Protein AF-A0A925UJV8-F1 (afdb_monomer)

Radius of gyration: 22.39 Å; Cα contacts (8 Å, |Δi|>4): 137; chains: 1; bounding box: 49×61×51 Å

Sequence (170 aa):
MNKKQAVIIMTLLVLIICAGVIATKMNDNLYVNVDDQVRPETTISSNLNKTSDYFAESKLLKTTNRNSAITTCKSLAEDKNISQENRNTASAKAMKYAENALAESKIEADLKGKGYGDVICWIEDDPLQVRIAIKAKDTKDKLTDQQSRSIYDIATSLSHIKTIKIELKQ

Foldseek 3Di:
DDPVVVVVVVVVVVVVVVVVVVVVVVPPPPDDDDDDDDDDDPPPPPPVPPDPPPLVVVVVVVVVVLVVLLVVLVCQLPDPPDDPVSNVVSVVVNVVSVLQVVLQVQLQVVCVVVVFDHKGWHQDVVVGEIEIETEDPDPPDDDDPVRVVVSQVSSCVSNVTNHYHYHYDD

Secondary structure (DSSP, 8-state):
--HHHHHHHHHHHHHHHHHHHHHHHTTS---------------------S---HHHHHHHHHHHHHHHHHHHHHHHHH-TTS-HHHHHHHHHHHHHHHHHHHHHHHHHHHHHHTT-SSEEEEEEETTEEEEEEEE-SSTT----HHHHHHHHHHHHHHH----EEEEEE-

Mean predicted aligned error: 14.57 Å

pLDDT: mean 80.81, std 18.9, range [33.53, 98.0]

Nearest PDB structures (foldseek):
  3tuf-assembly1_A  TM=9.045E-01  e=6.436E-07  Bacillus subtilis
  5iqr-assembly1_h  TM=7.445E-01  e=9.296E-02  Escherichia coli K-12
  6tmf-assembly1_C  TM=5.396E-01  e=5.562E-02  Thermococcus celer Vu 13 = JCM 8558
  9guw-assembly1_D  TM=5.639E-01  e=6.743E-02  Escherichia coli K-12
  5ird-assembly1_A  TM=5.015E-01  e=1.657E-01  Mycobacterium tuberculosis H37Ra

Solvent-accessible surface area (backbone atoms only — not comparable to full-atom values): 10061 Å² total; per-residue (Å²): 133,57,74,70,57,54,54,54,53,53,54,53,54,53,54,54,51,53,53,51,55,53,55,53,71,73,64,76,84,82,79,85,81,88,79,88,89,86,84,85,75,88,73,76,77,77,78,70,65,95,65,86,50,50,64,62,53,51,50,49,51,52,51,51,53,49,52,52,51,49,51,52,24,49,54,46,45,68,40,80,88,54,55,70,67,56,21,51,51,28,46,51,50,42,52,51,52,52,53,46,54,51,30,30,52,50,44,31,48,54,43,38,75,73,68,49,56,61,55,49,51,44,77,42,80,84,70,68,30,37,40,37,41,36,44,39,94,47,96,80,64,73,78,49,73,69,56,47,50,56,50,49,53,50,45,28,72,58,63,75,45,87,47,70,46,82,43,79,43,102

Structure (mmCIF, N/CA/C/O backbone):
data_AF-A0A925UJV8-F1
#
_entry.id   AF-A0A925UJV8-F1
#
loop_
_atom_site.group_PDB
_atom_site.id
_atom_site.type_symbol
_atom_site.label_atom_id
_atom_site.label_alt_id
_atom_site.label_comp_id
_atom_site.label_asym_id
_atom_site.label_entity_id
_atom_site.label_seq_id
_atom_site.pdbx_PDB_ins_code
_atom_site.Cartn_x
_atom_site.Cartn_y
_atom_site.Cartn_z
_atom_site.occupancy
_atom_site.B_iso_or_equiv
_atom_site.auth_seq_id
_atom_site.auth_comp_id
_atom_site.auth_asym_id
_atom_site.auth_atom_id
_atom_site.pdbx_PDB_model_num
ATOM 1 N N . MET A 1 1 ? 8.462 43.670 29.915 1.00 59.41 1 MET A N 1
ATOM 2 C CA . MET A 1 1 ? 8.070 42.439 29.193 1.00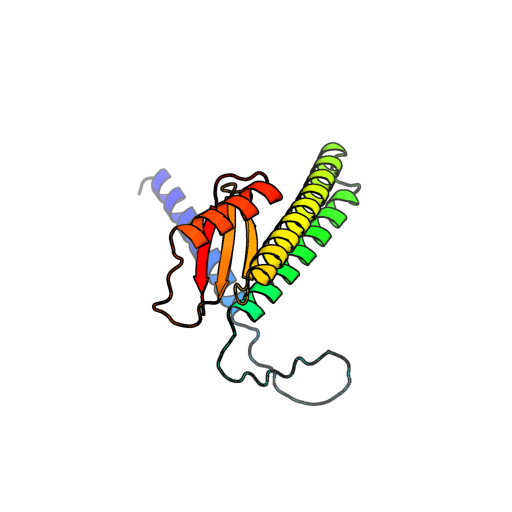 59.41 1 MET A CA 1
ATOM 3 C C . MET A 1 1 ? 6.586 42.199 29.425 1.00 59.41 1 MET A C 1
ATOM 5 O O . MET A 1 1 ? 6.162 42.162 30.574 1.00 59.41 1 MET A O 1
ATOM 9 N N . ASN A 1 2 ? 5.778 42.147 28.365 1.00 72.69 2 ASN A N 1
ATOM 10 C CA . ASN A 1 2 ? 4.324 42.044 28.509 1.00 72.69 2 ASN A CA 1
ATOM 11 C C . ASN A 1 2 ? 3.941 40.636 28.977 1.00 72.69 2 ASN A C 1
ATOM 13 O O . ASN A 1 2 ? 4.481 39.660 28.463 1.00 72.69 2 ASN A O 1
ATOM 17 N N . LYS A 1 3 ? 2.983 40.519 29.907 1.00 67.44 3 LYS A N 1
ATOM 18 C CA . LYS A 1 3 ? 2.533 39.227 30.471 1.00 67.44 3 LYS A CA 1
ATOM 19 C C . LYS A 1 3 ? 2.207 38.188 29.384 1.00 67.44 3 LYS A C 1
ATOM 21 O O . LYS A 1 3 ? 2.481 37.010 29.557 1.00 67.44 3 LYS A O 1
ATOM 26 N N . LYS A 1 4 ? 1.717 38.640 28.223 1.00 69.25 4 LYS A N 1
ATOM 27 C CA . LYS A 1 4 ? 1.432 37.799 27.048 1.00 69.25 4 LYS A CA 1
ATOM 28 C C . LYS A 1 4 ? 2.691 37.251 26.357 1.00 69.25 4 LYS A C 1
ATOM 30 O O . LYS A 1 4 ? 2.689 36.110 25.920 1.00 69.25 4 LYS A O 1
ATOM 35 N N . GLN A 1 5 ? 3.774 38.027 26.301 1.00 66.62 5 GLN A N 1
ATOM 36 C CA . GLN A 1 5 ? 5.052 37.573 25.738 1.00 66.62 5 GLN A CA 1
ATOM 37 C C . GLN A 1 5 ? 5.765 36.585 26.674 1.00 66.62 5 GLN A C 1
ATOM 39 O O . GLN A 1 5 ? 6.386 35.643 26.197 1.00 66.62 5 GLN A O 1
ATOM 44 N N . ALA A 1 6 ? 5.605 36.729 27.995 1.00 71.25 6 ALA A N 1
ATOM 45 C CA . ALA A 1 6 ? 6.160 35.781 28.966 1.00 7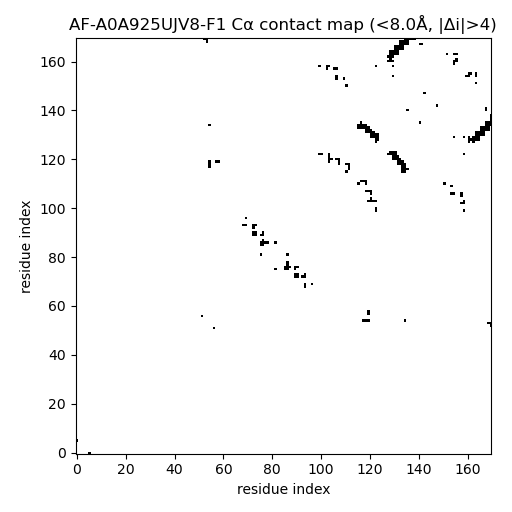1.25 6 ALA A CA 1
ATOM 46 C C . ALA A 1 6 ? 5.529 34.374 28.864 1.00 71.25 6 ALA A C 1
ATOM 48 O O . ALA A 1 6 ? 6.237 33.381 29.002 1.00 71.25 6 ALA A O 1
ATOM 49 N N . VAL A 1 7 ? 4.226 34.278 28.562 1.00 74.94 7 VAL A N 1
ATOM 50 C CA . VAL A 1 7 ? 3.530 32.989 28.356 1.00 74.94 7 VAL A CA 1
ATOM 51 C C . VAL A 1 7 ? 4.018 32.282 27.088 1.00 74.94 7 VAL A C 1
ATOM 53 O O . VAL A 1 7 ? 4.250 31.074 27.094 1.00 74.94 7 VAL A O 1
ATOM 56 N N . ILE A 1 8 ? 4.230 33.037 26.008 1.00 79.06 8 ILE A N 1
ATOM 57 C CA . ILE A 1 8 ? 4.733 32.488 24.740 1.00 79.06 8 ILE A CA 1
ATOM 58 C C . ILE A 1 8 ? 6.169 31.974 24.912 1.00 79.06 8 ILE A C 1
ATOM 60 O O . ILE A 1 8 ? 6.490 30.882 24.461 1.00 79.06 8 ILE A O 1
ATOM 64 N N . ILE A 1 9 ? 7.022 32.711 25.626 1.00 78.25 9 ILE A N 1
ATOM 65 C CA . ILE A 1 9 ? 8.410 32.295 25.874 1.00 78.25 9 ILE A CA 1
ATOM 66 C C . ILE A 1 9 ? 8.467 31.052 26.778 1.00 78.25 9 ILE A C 1
ATOM 68 O O . ILE A 1 9 ? 9.231 30.132 26.497 1.00 78.25 9 ILE A O 1
ATOM 72 N N . MET A 1 10 ? 7.629 30.973 27.819 1.00 75.88 10 MET A N 1
ATOM 73 C CA . MET A 1 10 ? 7.579 29.795 28.698 1.00 75.88 10 MET A CA 1
ATOM 74 C C . MET A 1 10 ? 7.118 28.528 27.973 1.00 75.88 10 MET A C 1
ATOM 76 O O . MET A 1 10 ? 7.694 27.462 28.170 1.00 75.88 10 MET A O 1
ATOM 80 N N . THR A 1 11 ? 6.110 28.632 27.107 1.00 75.31 11 THR A N 1
ATOM 81 C CA . THR A 1 11 ? 5.626 27.475 26.332 1.00 75.31 11 THR A CA 1
ATOM 82 C C . THR A 1 11 ? 6.667 26.980 25.324 1.00 75.31 11 THR A C 1
ATOM 84 O O . THR A 1 11 ? 6.865 25.772 25.194 1.00 75.31 11 THR A O 1
ATOM 87 N N . LEU A 1 12 ? 7.398 27.895 24.679 1.00 79.19 12 LEU A N 1
ATOM 88 C CA . LEU A 1 12 ? 8.501 27.561 23.772 1.00 79.19 12 LEU A CA 1
ATOM 89 C C . LEU A 1 12 ? 9.652 26.835 24.484 1.00 79.19 12 LEU A C 1
ATOM 91 O O . LEU A 1 12 ? 10.166 25.850 23.959 1.00 79.19 12 LEU A O 1
ATOM 95 N N . LEU A 1 13 ? 10.024 27.266 25.693 1.00 76.94 13 LEU A N 1
ATOM 96 C CA . LEU A 1 13 ? 11.092 26.622 26.467 1.00 76.94 13 LEU A CA 1
ATOM 97 C C . LEU A 1 13 ? 10.725 25.195 26.900 1.00 76.94 13 LEU A C 1
ATOM 99 O O . LEU A 1 13 ? 11.566 24.302 26.826 1.00 76.94 13 LEU A O 1
ATOM 103 N N . VAL A 1 14 ? 9.468 24.950 27.283 1.00 77.25 14 VAL A N 1
ATOM 104 C CA . VAL A 1 14 ? 8.995 23.604 27.652 1.00 77.25 14 VAL A CA 1
ATOM 105 C C . VAL A 1 14 ? 9.029 22.649 26.453 1.00 77.25 14 VAL A C 1
ATOM 107 O O . VAL A 1 14 ? 9.497 21.519 26.588 1.00 77.25 14 VAL A O 1
ATOM 110 N N . LEU A 1 15 ? 8.616 23.106 25.265 1.00 75.88 15 LEU A N 1
ATOM 111 C CA . LEU A 1 15 ? 8.662 22.294 24.041 1.00 75.88 15 LEU A CA 1
ATOM 112 C C . LEU A 1 15 ? 10.092 21.905 23.638 1.00 75.88 15 LEU A C 1
ATOM 114 O O . LEU A 1 15 ? 10.326 20.765 23.237 1.00 75.88 15 LEU A O 1
ATOM 118 N N . ILE A 1 16 ? 11.053 22.820 23.790 1.00 79.25 16 ILE A N 1
ATOM 119 C CA . ILE A 1 16 ? 12.467 22.563 23.473 1.00 79.25 16 ILE A CA 1
ATOM 120 C C . ILE A 1 16 ? 13.069 21.528 24.437 1.00 79.25 16 ILE A C 1
ATOM 122 O O . ILE A 1 16 ? 13.800 20.637 24.005 1.00 79.25 16 ILE A O 1
ATOM 126 N N . ILE A 1 17 ? 12.720 21.583 25.727 1.00 69.00 17 ILE A N 1
ATOM 127 C CA . ILE A 1 17 ? 13.173 20.598 26.722 1.00 69.00 17 ILE A CA 1
ATOM 128 C C . ILE A 1 17 ? 12.565 19.216 26.436 1.00 69.00 17 ILE A C 1
ATOM 130 O O . ILE A 1 17 ? 13.285 18.219 26.462 1.00 69.00 17 ILE A O 1
ATOM 134 N N . CYS A 1 18 ? 11.272 19.138 26.104 1.00 67.00 18 CYS A N 1
ATOM 135 C CA . CYS A 1 18 ? 10.628 17.872 25.740 1.00 67.00 18 CYS A CA 1
ATOM 136 C C . CYS A 1 18 ? 11.272 17.229 24.502 1.00 67.00 18 CYS A C 1
ATOM 138 O O . CYS A 1 18 ? 11.524 16.026 24.509 1.00 67.00 18 CYS A O 1
ATOM 140 N N . ALA A 1 19 ? 11.602 18.018 23.475 1.00 64.94 19 ALA A N 1
ATOM 141 C CA . ALA A 1 19 ? 12.308 17.515 22.297 1.00 64.94 19 ALA A CA 1
ATOM 142 C C . ALA A 1 19 ? 13.727 17.012 22.636 1.00 64.94 19 ALA A C 1
ATOM 144 O O . ALA A 1 19 ? 14.138 15.960 22.147 1.00 64.94 19 ALA A O 1
ATOM 145 N N . GLY A 1 20 ? 14.448 17.709 23.522 1.00 64.88 20 GLY A N 1
ATOM 146 C CA . GLY A 1 20 ? 15.776 17.296 23.990 1.00 64.88 20 GLY A CA 1
ATOM 147 C C . GLY A 1 20 ? 15.771 15.984 24.785 1.00 64.88 20 GLY A C 1
ATOM 148 O O . GLY A 1 20 ? 16.623 15.130 24.556 1.00 64.88 20 GLY A O 1
ATOM 149 N N . VAL A 1 21 ? 14.787 15.782 25.670 1.00 65.25 21 VAL A N 1
ATOM 150 C CA . VAL A 1 21 ? 14.645 14.539 26.460 1.00 65.25 21 VAL A CA 1
ATOM 151 C C . VAL A 1 21 ? 14.278 13.341 25.579 1.00 65.25 21 VAL A C 1
ATOM 153 O O . VAL A 1 21 ? 14.736 12.227 25.829 1.00 65.25 21 VAL A O 1
ATOM 156 N N . ILE A 1 22 ? 13.475 13.544 24.531 1.00 59.69 22 ILE A N 1
ATOM 157 C CA . ILE A 1 22 ? 13.150 12.471 23.579 1.00 59.69 22 ILE A CA 1
ATOM 158 C C . ILE A 1 22 ? 14.391 12.104 22.750 1.00 59.69 22 ILE A C 1
ATOM 160 O O . ILE A 1 22 ? 14.659 10.921 22.555 1.00 59.69 22 ILE A O 1
ATOM 164 N N . ALA A 1 23 ? 15.194 13.086 22.326 1.00 56.19 23 ALA A N 1
ATOM 165 C CA . ALA A 1 23 ? 16.421 12.836 21.570 1.00 56.19 23 ALA A CA 1
ATOM 166 C C . ALA A 1 23 ? 17.481 12.063 22.379 1.00 56.19 23 ALA A C 1
ATOM 168 O O . ALA A 1 23 ? 18.127 11.169 21.834 1.00 56.19 23 ALA A O 1
ATOM 169 N N . THR A 1 24 ? 17.631 12.335 23.682 1.00 60.00 24 THR A N 1
ATOM 170 C CA . THR A 1 24 ? 18.553 11.563 24.537 1.00 60.00 24 THR A CA 1
ATOM 171 C C . THR A 1 24 ? 18.041 10.150 24.811 1.00 60.00 24 THR A C 1
ATOM 173 O O . THR A 1 24 ? 18.818 9.201 24.765 1.00 60.00 24 THR A O 1
ATOM 176 N N . LYS A 1 25 ? 16.725 9.967 24.991 1.00 52.56 25 LYS A N 1
ATOM 177 C CA . LYS A 1 25 ? 16.113 8.642 25.200 1.00 52.56 25 LYS A CA 1
ATOM 178 C C . LYS A 1 25 ? 16.123 7.730 23.966 1.00 52.56 25 LYS A C 1
ATOM 180 O O . LYS A 1 25 ? 15.899 6.534 24.123 1.00 52.56 25 LYS A O 1
ATOM 185 N N . MET A 1 26 ? 16.397 8.249 22.767 1.00 54.03 26 MET A N 1
ATOM 186 C CA . MET A 1 26 ? 16.526 7.446 21.538 1.00 54.03 26 MET A CA 1
ATOM 187 C C . MET A 1 26 ? 17.982 7.164 21.126 1.00 54.03 26 MET A C 1
ATOM 189 O O . MET A 1 26 ? 18.198 6.442 20.158 1.00 54.03 26 MET A O 1
ATOM 193 N N . ASN A 1 27 ? 18.973 7.680 21.865 1.00 53.34 27 ASN A N 1
ATOM 194 C CA . ASN A 1 27 ? 20.400 7.451 21.600 1.00 53.34 27 ASN A CA 1
ATOM 195 C C . ASN A 1 27 ? 21.081 6.509 22.617 1.00 53.34 27 ASN A C 1
ATOM 197 O O . ASN A 1 27 ? 22.246 6.167 22.449 1.00 53.34 27 ASN A O 1
ATOM 201 N N . ASP A 1 28 ? 20.374 6.063 23.656 1.00 50.38 28 ASP A N 1
ATOM 202 C CA . ASP A 1 28 ? 20.980 5.379 24.811 1.00 50.38 28 ASP A CA 1
ATOM 203 C C . ASP A 1 28 ? 20.872 3.842 24.781 1.00 50.38 28 ASP A C 1
ATOM 205 O O . ASP A 1 28 ? 20.831 3.195 25.823 1.00 50.38 28 ASP A O 1
ATOM 209 N N . ASN A 1 29 ? 20.816 3.223 23.594 1.00 51.47 29 ASN A N 1
ATOM 210 C CA . ASN A 1 29 ? 20.751 1.755 23.496 1.00 51.47 29 ASN A CA 1
ATOM 211 C C . ASN A 1 29 ? 21.746 1.128 22.507 1.00 51.47 29 ASN A C 1
ATOM 213 O O . ASN A 1 29 ? 21.451 0.139 21.841 1.00 51.47 29 ASN A O 1
ATOM 217 N N . LEU A 1 30 ? 22.946 1.703 22.416 1.00 48.41 30 LEU A N 1
ATOM 218 C CA . LEU A 1 30 ? 24.045 1.191 21.589 1.00 48.41 30 LEU A CA 1
ATOM 219 C C . LEU A 1 30 ? 25.328 1.005 22.407 1.00 48.41 30 LEU A C 1
ATOM 221 O O . LEU A 1 30 ? 26.396 1.469 22.028 1.00 48.41 30 LEU A O 1
ATOM 225 N N . TYR A 1 31 ? 25.229 0.293 23.528 1.00 40.25 31 TYR A N 1
ATOM 226 C CA . TYR A 1 31 ? 26.398 -0.301 24.178 1.00 40.25 31 TYR A CA 1
ATOM 227 C C . TYR A 1 31 ? 26.011 -1.633 24.832 1.00 40.25 31 TYR A C 1
ATOM 229 O O . TYR A 1 31 ? 25.663 -1.700 26.007 1.00 40.25 31 TYR A O 1
ATOM 237 N N . VAL A 1 32 ? 26.062 -2.713 24.049 1.00 39.53 32 VAL A N 1
ATOM 238 C CA . VAL A 1 32 ? 26.038 -4.079 24.586 1.00 39.53 32 VAL A CA 1
ATOM 239 C C . VAL A 1 32 ? 27.483 -4.460 24.895 1.00 39.53 32 VAL A C 1
ATOM 241 O O . VAL A 1 32 ? 28.265 -4.747 23.991 1.00 39.53 32 VAL A O 1
ATOM 244 N N . ASN A 1 33 ? 27.842 -4.418 26.180 1.00 41.62 33 ASN A N 1
ATOM 245 C CA . ASN A 1 33 ? 28.984 -5.174 26.684 1.00 41.62 33 ASN A CA 1
ATOM 246 C C . ASN A 1 33 ? 28.610 -6.659 26.658 1.00 41.62 33 ASN A C 1
ATOM 248 O O . ASN A 1 33 ? 27.535 -7.041 27.119 1.00 41.62 33 ASN A O 1
ATOM 252 N N . VAL A 1 34 ? 29.492 -7.471 26.083 1.00 42.31 34 VAL A N 1
ATOM 253 C CA . VAL A 1 34 ? 29.363 -8.925 26.016 1.00 42.31 34 VAL A CA 1
ATOM 254 C C . VAL A 1 34 ? 30.011 -9.508 27.265 1.00 42.31 34 VAL A C 1
ATOM 256 O O . VAL A 1 34 ? 31.231 -9.445 27.381 1.00 42.31 34 VAL A O 1
ATOM 259 N N . ASP A 1 35 ? 29.207 -10.082 28.161 1.00 35.81 35 ASP A N 1
ATOM 260 C CA . ASP A 1 35 ? 29.647 -11.181 29.025 1.00 35.81 35 ASP A CA 1
ATOM 261 C C . ASP A 1 35 ? 28.463 -12.098 29.402 1.00 35.81 35 ASP A C 1
ATOM 263 O O . ASP A 1 35 ? 27.451 -11.659 29.941 1.00 35.81 35 ASP A O 1
ATOM 267 N N . ASP A 1 36 ? 28.624 -13.355 28.990 1.00 42.41 36 ASP A N 1
ATOM 268 C CA . ASP A 1 36 ? 28.110 -14.641 29.475 1.00 42.41 36 ASP A CA 1
ATOM 269 C C . ASP A 1 36 ? 26.622 -14.901 29.886 1.00 42.41 36 ASP A C 1
ATOM 271 O O . ASP A 1 36 ? 26.121 -14.499 30.931 1.00 42.41 36 ASP A O 1
ATOM 275 N N . GLN A 1 37 ? 26.031 -15.821 29.096 1.00 44.00 37 GLN A N 1
ATOM 276 C CA . GLN A 1 37 ? 25.150 -16.968 29.431 1.00 44.00 37 GLN A CA 1
ATOM 277 C C . GLN A 1 37 ? 23.606 -16.862 29.439 1.00 44.00 37 GLN A C 1
ATOM 279 O O . GLN A 1 37 ? 22.970 -16.240 30.280 1.00 44.00 37 GLN A O 1
ATOM 284 N N . VAL A 1 38 ? 23.056 -17.755 28.595 1.00 37.06 38 VAL A N 1
ATOM 285 C CA . VAL A 1 38 ? 21.720 -18.395 28.543 1.00 37.06 38 VAL A CA 1
ATOM 286 C C . VAL A 1 38 ? 20.643 -17.771 27.619 1.00 37.06 38 VAL A C 1
ATOM 288 O O . VAL A 1 38 ? 20.024 -16.753 27.893 1.00 37.06 38 VAL A O 1
ATOM 291 N N . ARG A 1 39 ? 20.417 -18.496 26.507 1.00 40.16 39 ARG A N 1
ATOM 292 C CA . ARG A 1 39 ? 19.444 -18.384 25.384 1.00 40.16 39 ARG A CA 1
ATOM 293 C C . A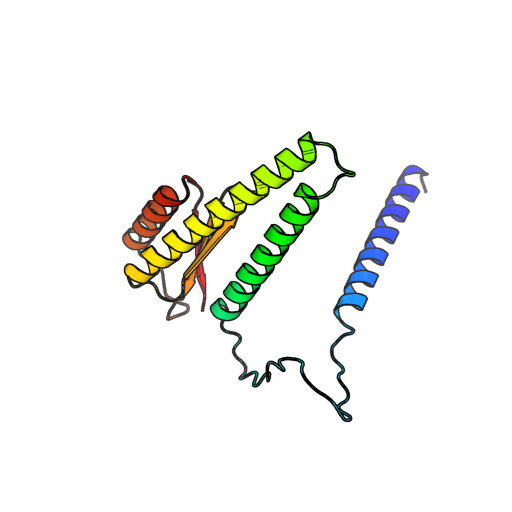RG A 1 39 ? 17.947 -18.339 25.795 1.00 40.16 39 ARG A C 1
ATOM 295 O O . ARG A 1 39 ? 17.643 -18.785 26.896 1.00 40.16 39 ARG A O 1
ATOM 302 N N . PRO A 1 40 ? 16.990 -18.004 24.884 1.00 41.62 40 PRO A N 1
ATOM 303 C CA . PRO A 1 40 ? 17.129 -17.797 23.438 1.00 41.62 40 PRO A CA 1
ATOM 304 C C . PRO A 1 40 ? 16.466 -16.488 22.965 1.00 41.62 40 PRO A C 1
ATOM 306 O O . PRO A 1 40 ? 15.267 -16.456 22.693 1.00 41.62 40 PRO A O 1
ATOM 309 N N . GLU A 1 41 ? 17.238 -15.427 22.762 1.00 33.94 41 GLU A N 1
ATOM 310 C CA . GLU A 1 41 ? 16.807 -14.390 21.826 1.00 33.94 41 GLU A CA 1
ATOM 311 C C . GLU A 1 41 ? 17.271 -14.801 20.433 1.00 33.94 41 GLU A C 1
ATOM 313 O O . GLU A 1 41 ? 18.389 -15.287 20.250 1.00 33.94 41 GLU A O 1
ATOM 318 N N . THR A 1 42 ? 16.390 -14.669 19.444 1.00 40.19 42 THR A N 1
ATOM 319 C CA . THR A 1 42 ? 16.774 -14.806 18.040 1.00 40.19 42 THR A CA 1
ATOM 320 C C . THR A 1 42 ? 17.686 -13.629 17.725 1.00 40.19 42 THR A C 1
ATOM 322 O O . THR A 1 42 ? 17.239 -12.565 17.310 1.00 40.19 42 THR A O 1
ATOM 325 N N . THR A 1 43 ? 18.973 -13.818 18.004 1.00 33.53 43 THR A N 1
ATOM 326 C CA . THR A 1 43 ? 20.065 -12.944 17.615 1.00 33.53 43 THR A CA 1
ATOM 327 C C . THR A 1 43 ? 20.026 -12.841 16.100 1.00 33.53 43 THR A C 1
ATOM 329 O O . THR A 1 43 ? 20.485 -13.734 15.387 1.00 33.53 43 THR A O 1
ATOM 332 N N . ILE A 1 44 ? 19.450 -11.755 15.588 1.00 46.06 44 ILE A N 1
ATOM 333 C CA . ILE A 1 44 ? 19.737 -11.327 14.228 1.00 46.06 44 ILE A CA 1
ATOM 334 C C . ILE A 1 44 ? 21.201 -10.913 14.265 1.00 46.06 44 ILE A C 1
ATOM 336 O O . ILE A 1 44 ? 21.540 -9.808 14.680 1.00 46.06 44 ILE A O 1
ATOM 340 N N . SER A 1 45 ? 22.073 -11.855 13.904 1.00 38.81 45 SER A N 1
ATOM 341 C CA . SER A 1 45 ? 23.460 -11.580 13.582 1.00 38.81 45 SER A CA 1
ATOM 342 C C . SER A 1 45 ? 23.469 -10.520 12.495 1.00 38.81 45 SER A C 1
ATOM 344 O O . SER A 1 45 ? 23.288 -10.801 11.311 1.00 38.81 45 SER A O 1
ATOM 346 N N . SER A 1 46 ? 23.695 -9.287 12.916 1.00 43.00 46 SER A N 1
ATOM 347 C CA . SER A 1 46 ? 24.097 -8.172 12.090 1.00 43.00 46 SER A CA 1
ATOM 348 C C . SER A 1 46 ? 25.511 -8.442 11.571 1.00 43.00 46 SER A C 1
ATOM 350 O O . SER A 1 46 ? 26.478 -7.774 11.916 1.00 43.00 46 SER A O 1
ATOM 352 N N . ASN A 1 47 ? 25.618 -9.399 10.646 1.00 37.75 47 ASN A N 1
ATOM 353 C CA . ASN A 1 47 ? 26.538 -9.260 9.527 1.00 37.75 47 ASN A CA 1
ATOM 354 C C . ASN A 1 47 ? 25.988 -8.124 8.653 1.00 37.75 47 ASN A C 1
ATOM 356 O O . ASN A 1 47 ? 25.429 -8.353 7.581 1.00 37.75 47 ASN A O 1
ATOM 360 N N . LEU A 1 48 ? 26.083 -6.886 9.155 1.00 41.78 48 LEU A N 1
ATOM 361 C CA . LEU A 1 48 ? 25.817 -5.683 8.379 1.00 41.78 48 LEU A CA 1
ATOM 362 C C . LEU A 1 48 ? 26.980 -5.515 7.403 1.00 41.78 48 LEU A C 1
ATOM 364 O O . LEU A 1 48 ? 27.906 -4.727 7.591 1.00 41.78 48 LEU A O 1
ATOM 368 N N . ASN A 1 49 ? 26.906 -6.288 6.326 1.00 39.09 49 ASN A N 1
ATOM 369 C CA . ASN A 1 49 ? 27.467 -5.863 5.067 1.00 39.09 49 ASN A CA 1
ATOM 370 C C . ASN A 1 49 ? 26.847 -4.486 4.784 1.00 39.09 49 ASN A C 1
ATOM 372 O O . ASN A 1 49 ? 25.624 -4.349 4.751 1.00 39.09 49 ASN A O 1
ATOM 376 N N . LYS A 1 50 ? 27.683 -3.448 4.723 1.00 44.91 50 LYS A N 1
ATOM 377 C CA . LYS A 1 50 ? 27.294 -2.040 4.569 1.00 44.91 50 LYS A CA 1
ATOM 378 C C . LYS A 1 50 ? 26.578 -1.808 3.233 1.00 44.91 50 LYS A C 1
ATOM 380 O O . LYS A 1 50 ? 27.176 -1.298 2.295 1.00 44.91 50 LYS A O 1
ATOM 385 N N . THR A 1 51 ? 25.303 -2.164 3.149 1.00 45.81 51 THR A N 1
ATOM 386 C CA . THR A 1 51 ? 24.299 -1.642 2.212 1.00 45.81 51 THR A CA 1
ATOM 387 C C . THR A 1 51 ? 22.9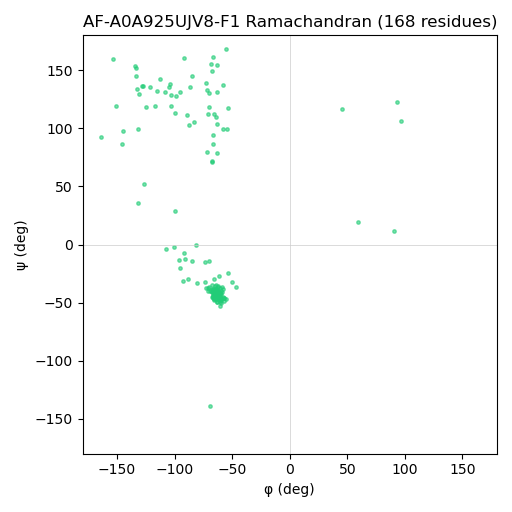35 -2.053 2.780 1.00 45.81 51 THR A C 1
ATOM 389 O O . THR A 1 51 ? 22.495 -3.178 2.562 1.00 45.81 51 THR A O 1
ATOM 392 N N . SER A 1 52 ? 22.284 -1.203 3.584 1.00 55.16 52 SER A N 1
ATOM 393 C CA . SER A 1 52 ? 20.864 -1.430 3.902 1.00 55.16 52 SER A CA 1
ATOM 394 C C . SER A 1 52 ? 20.097 -1.297 2.585 1.00 55.16 52 SER A C 1
ATOM 396 O O . SER A 1 52 ? 20.066 -0.209 2.011 1.00 55.16 52 SER A O 1
ATOM 398 N N . ASP A 1 53 ? 19.578 -2.404 2.049 1.00 81.38 53 ASP A N 1
ATOM 399 C CA . ASP A 1 53 ? 18.712 -2.388 0.867 1.00 81.38 53 ASP A CA 1
ATOM 400 C C . ASP A 1 53 ? 17.419 -1.671 1.277 1.00 81.38 53 ASP A C 1
ATOM 402 O O . ASP A 1 53 ? 16.670 -2.177 2.121 1.00 81.38 53 ASP A O 1
ATOM 406 N N . TYR A 1 54 ? 17.175 -0.475 0.722 1.00 88.69 54 TYR A N 1
ATOM 407 C CA . TYR A 1 54 ? 16.022 0.376 1.047 1.00 88.69 54 TYR A CA 1
ATOM 408 C C . TYR A 1 54 ? 14.719 -0.427 1.063 1.00 88.69 54 TYR A C 1
ATOM 410 O O . TYR A 1 54 ? 13.847 -0.193 1.903 1.00 88.69 54 TYR A O 1
ATOM 418 N N . PHE A 1 55 ? 14.592 -1.398 0.155 1.00 90.62 55 PHE A N 1
ATOM 419 C CA . PHE A 1 55 ? 13.412 -2.240 0.027 1.00 90.62 55 PHE A CA 1
ATOM 420 C C . PHE A 1 55 ? 13.284 -3.262 1.156 1.00 90.62 55 PHE A C 1
ATOM 422 O O . PHE A 1 55 ? 12.172 -3.501 1.631 1.00 90.62 55 PHE A O 1
ATOM 429 N N . ALA A 1 56 ? 14.390 -3.836 1.629 1.00 90.62 56 ALA A N 1
ATOM 430 C CA . ALA A 1 56 ? 14.374 -4.750 2.768 1.00 90.62 56 ALA A CA 1
ATOM 431 C C . ALA A 1 56 ? 13.958 -4.015 4.050 1.00 90.62 56 ALA A C 1
ATOM 433 O O . ALA A 1 56 ? 13.044 -4.457 4.751 1.00 90.62 56 ALA A O 1
ATOM 434 N N . GLU A 1 57 ? 14.563 -2.853 4.307 1.00 90.62 57 GLU A N 1
ATOM 435 C CA . GLU A 1 57 ? 14.248 -2.022 5.470 1.00 90.62 57 GLU A CA 1
ATOM 436 C C . GLU A 1 57 ? 12.816 -1.476 5.404 1.00 90.62 57 GLU A C 1
ATOM 438 O O . GLU A 1 57 ? 12.046 -1.615 6.355 1.00 90.62 57 GLU A O 1
ATOM 443 N N . SER A 1 58 ? 12.403 -0.941 4.252 1.00 92.81 58 SER A N 1
ATOM 444 C CA . SER A 1 58 ? 11.048 -0.416 4.054 1.00 92.81 58 SER A CA 1
ATOM 445 C C . SER A 1 58 ? 9.980 -1.497 4.215 1.00 92.81 58 SER A C 1
ATOM 447 O O . SER A 1 58 ? 8.910 -1.237 4.769 1.00 92.81 58 SER A O 1
ATOM 449 N N . LYS A 1 59 ? 10.256 -2.729 3.770 1.00 91.88 59 LYS A N 1
ATOM 450 C CA . LYS A 1 59 ? 9.335 -3.860 3.922 1.00 91.88 59 LYS A CA 1
ATOM 451 C C . LYS A 1 59 ? 9.233 -4.322 5.373 1.00 91.88 59 LYS A C 1
ATOM 453 O O . LYS A 1 59 ? 8.128 -4.628 5.836 1.00 91.88 59 LYS A O 1
ATOM 458 N N . LEU A 1 60 ? 10.358 -4.345 6.090 1.00 93.06 60 LEU A N 1
ATOM 459 C CA . LEU A 1 60 ? 10.381 -4.610 7.525 1.00 93.06 60 LEU A CA 1
ATOM 460 C C . LEU A 1 60 ? 9.560 -3.553 8.267 1.00 93.06 60 LEU A C 1
ATOM 462 O O . LEU A 1 60 ? 8.616 -3.908 8.967 1.00 93.06 60 LEU A O 1
ATOM 466 N N . LEU A 1 61 ? 9.843 -2.268 8.041 1.00 92.06 61 LEU A N 1
ATOM 467 C CA . LEU A 1 61 ? 9.122 -1.157 8.662 1.00 92.06 61 LEU A CA 1
ATOM 468 C C . LEU A 1 61 ? 7.620 -1.210 8.359 1.00 92.06 61 LEU A C 1
ATOM 470 O O . LEU A 1 61 ? 6.804 -1.094 9.271 1.00 92.06 61 LEU A O 1
ATOM 474 N N . LYS A 1 62 ? 7.234 -1.454 7.101 1.00 91.25 62 LYS A N 1
ATOM 475 C CA . LYS A 1 62 ? 5.828 -1.628 6.703 1.00 91.25 62 LYS A CA 1
ATOM 476 C C . LYS A 1 62 ? 5.158 -2.762 7.485 1.00 91.25 62 LYS A C 1
ATOM 478 O O . LYS A 1 62 ? 4.048 -2.596 7.989 1.00 91.25 62 LYS A O 1
ATOM 483 N N . THR A 1 63 ? 5.829 -3.907 7.603 1.00 90.38 63 THR A N 1
ATOM 484 C CA . THR A 1 63 ? 5.299 -5.073 8.324 1.00 90.38 63 THR A CA 1
ATOM 485 C C . THR A 1 63 ? 5.167 -4.793 9.818 1.00 90.38 63 THR A C 1
ATOM 487 O O . THR A 1 63 ? 4.119 -5.078 10.396 1.00 90.38 63 THR A O 1
ATOM 490 N N . THR A 1 64 ? 6.178 -4.174 10.426 1.00 91.56 64 THR A N 1
ATOM 491 C CA . THR A 1 64 ? 6.163 -3.766 11.834 1.00 91.56 64 THR A CA 1
ATOM 492 C C . THR A 1 64 ? 5.041 -2.768 12.109 1.00 91.56 64 THR A C 1
ATOM 494 O O . THR A 1 64 ? 4.231 -3.001 13.002 1.00 91.56 64 THR A O 1
ATOM 497 N N . ASN A 1 65 ? 4.913 -1.713 11.298 1.00 89.88 65 ASN A N 1
ATOM 498 C CA . ASN A 1 65 ? 3.859 -0.706 11.450 1.00 89.88 65 ASN A CA 1
ATOM 499 C C . ASN A 1 65 ? 2.462 -1.320 11.324 1.00 89.88 65 ASN A C 1
ATOM 501 O O . ASN A 1 65 ? 1.578 -1.014 12.124 1.00 89.88 65 ASN A O 1
ATOM 505 N N . ARG A 1 66 ? 2.270 -2.233 10.365 1.00 87.38 66 ARG A N 1
ATOM 506 C CA . ARG A 1 66 ? 1.005 -2.954 10.190 1.00 87.38 66 ARG A CA 1
ATOM 507 C C . ARG A 1 66 ? 0.669 -3.815 11.406 1.00 87.38 66 ARG A C 1
ATOM 509 O O . ARG A 1 66 ? -0.460 -3.772 11.887 1.00 87.38 66 ARG A O 1
ATOM 516 N N . ASN A 1 67 ? 1.635 -4.572 11.920 1.00 89.56 67 ASN A N 1
ATOM 517 C CA . ASN A 1 67 ? 1.427 -5.424 13.090 1.00 89.56 67 ASN A CA 1
ATOM 518 C C . ASN A 1 67 ? 1.091 -4.593 14.336 1.00 89.56 67 ASN A C 1
ATOM 520 O O . ASN A 1 67 ? 0.164 -4.939 15.073 1.00 89.56 67 ASN A O 1
ATOM 524 N N . SER A 1 68 ? 1.783 -3.470 14.534 1.00 89.88 68 SER A N 1
ATOM 525 C CA . SER A 1 68 ? 1.488 -2.526 15.612 1.00 89.88 68 SER A CA 1
ATOM 526 C C . SER A 1 68 ? 0.083 -1.936 15.479 1.00 89.88 68 SER A C 1
ATOM 528 O O . SER A 1 68 ? -0.680 -1.977 16.439 1.00 89.88 68 SER A O 1
ATOM 530 N N . ALA A 1 69 ? -0.312 -1.478 14.285 1.00 87.31 69 ALA A N 1
ATOM 531 C CA . ALA A 1 69 ? -1.641 -0.912 14.043 1.00 87.31 69 ALA A CA 1
ATOM 532 C C . ALA A 1 69 ? -2.771 -1.922 14.303 1.00 87.31 69 ALA A C 1
ATOM 534 O O . ALA A 1 69 ? -3.752 -1.589 14.971 1.00 87.31 69 ALA A O 1
ATOM 535 N N . ILE A 1 70 ? -2.623 -3.166 13.832 1.00 86.25 70 ILE A N 1
ATOM 536 C CA . ILE A 1 70 ? -3.598 -4.241 14.079 1.00 86.25 70 ILE A CA 1
ATOM 537 C C . ILE A 1 70 ? -3.707 -4.528 15.578 1.00 86.25 70 ILE A C 1
ATOM 539 O O . ILE A 1 70 ? -4.815 -4.638 16.102 1.00 86.25 70 ILE A O 1
ATOM 543 N N . THR A 1 71 ? -2.571 -4.605 16.274 1.00 89.19 71 THR A N 1
ATOM 544 C CA . THR A 1 71 ? -2.539 -4.849 17.721 1.00 89.19 71 THR A CA 1
ATOM 545 C C . THR A 1 71 ? -3.249 -3.728 18.475 1.00 89.19 71 THR A C 1
ATOM 547 O O . THR A 1 71 ? -4.117 -4.003 19.297 1.00 89.19 71 THR A O 1
ATOM 550 N N . THR A 1 72 ? -2.965 -2.465 18.147 1.00 89.69 72 THR A N 1
ATOM 551 C CA . THR A 1 72 ? -3.646 -1.311 18.747 1.00 89.69 72 THR A CA 1
ATOM 552 C C . THR A 1 72 ? -5.149 -1.333 18.485 1.00 89.69 72 THR A C 1
ATOM 554 O O . THR A 1 72 ? -5.929 -1.148 19.417 1.00 89.69 72 THR A O 1
ATOM 557 N N . CYS A 1 73 ? -5.581 -1.586 17.245 1.00 86.75 73 CYS A N 1
ATOM 558 C CA . CYS A 1 73 ? -7.008 -1.622 16.927 1.00 86.75 73 CYS A CA 1
ATOM 559 C C . CYS A 1 73 ? -7.727 -2.758 17.664 1.00 86.75 73 CYS A C 1
ATOM 561 O O . CYS A 1 73 ? -8.839 -2.554 18.146 1.00 86.75 73 CYS A O 1
ATOM 563 N N . LYS A 1 74 ? -7.085 -3.926 17.796 1.00 87.50 74 LYS A N 1
ATOM 564 C CA . LYS A 1 74 ? -7.616 -5.055 18.563 1.00 87.50 74 LYS A CA 1
ATOM 565 C C . LYS A 1 74 ? -7.762 -4.705 20.044 1.00 87.50 74 LYS A C 1
ATOM 567 O O . LYS A 1 74 ? -8.844 -4.884 20.593 1.00 87.50 74 LYS A O 1
ATOM 572 N N . SER A 1 75 ? -6.723 -4.141 20.660 1.00 91.06 75 SER A N 1
ATOM 573 C CA . SER A 1 75 ? -6.777 -3.719 22.063 1.00 91.06 75 SER A CA 1
ATOM 574 C C . SER A 1 75 ? -7.887 -2.698 22.311 1.00 91.06 75 SER A C 1
ATOM 576 O O . SER A 1 75 ? -8.608 -2.813 23.294 1.00 91.06 75 SER A O 1
ATOM 578 N N . LEU A 1 76 ? -8.080 -1.737 21.400 1.00 88.62 76 LEU A N 1
ATOM 579 C CA . LEU A 1 76 ? -9.180 -0.773 21.491 1.00 88.62 76 LEU A CA 1
ATOM 580 C C . LEU A 1 76 ? -10.550 -1.439 21.317 1.00 88.62 76 LEU A C 1
ATOM 582 O O . LEU A 1 76 ? -11.483 -1.106 22.038 1.00 88.62 76 LEU A O 1
ATOM 586 N N . ALA A 1 77 ? -10.690 -2.383 20.386 1.00 85.75 77 ALA A N 1
ATOM 587 C CA . ALA A 1 77 ? -11.944 -3.104 20.176 1.00 85.75 77 ALA A CA 1
ATOM 588 C C . ALA A 1 77 ? -12.329 -3.989 21.378 1.00 85.75 77 ALA A C 1
ATOM 590 O O . ALA A 1 77 ? -13.516 -4.186 21.633 1.00 85.75 77 ALA A O 1
ATOM 591 N N . GLU A 1 78 ? -11.349 -4.494 22.129 1.00 88.75 78 GLU A N 1
ATOM 592 C CA . GLU A 1 78 ? -11.554 -5.338 23.314 1.00 88.75 78 GLU A CA 1
ATOM 593 C C . GLU A 1 78 ? -11.656 -4.532 24.625 1.00 88.75 78 GLU A C 1
ATOM 595 O O . GLU A 1 78 ? -12.093 -5.071 25.647 1.00 88.75 78 GLU A O 1
ATOM 600 N N . ASP A 1 79 ? -11.312 -3.238 24.610 1.00 90.50 79 ASP A N 1
ATOM 601 C CA . ASP A 1 79 ? -11.360 -2.385 25.796 1.00 90.50 79 ASP A CA 1
ATOM 602 C C . ASP A 1 79 ? -12.810 -2.083 26.214 1.00 90.50 79 ASP A C 1
ATOM 604 O O . ASP A 1 79 ? -13.587 -1.382 25.551 1.00 90.50 79 ASP A O 1
ATOM 608 N N . LYS A 1 80 ? -13.191 -2.624 27.373 1.00 88.75 80 LYS A N 1
ATOM 609 C CA . LYS A 1 80 ? -14.513 -2.416 27.974 1.00 88.75 80 LYS A CA 1
ATOM 610 C C . LYS A 1 80 ? -14.672 -1.018 28.578 1.00 88.75 80 LYS A C 1
ATOM 612 O O . LYS A 1 80 ? -15.805 -0.615 28.827 1.00 88.75 80 LYS A O 1
ATOM 617 N N . ASN A 1 81 ? -13.575 -0.284 28.786 1.00 91.31 81 ASN A N 1
ATOM 618 C CA . ASN A 1 81 ? -13.574 1.049 29.391 1.00 91.31 81 ASN A CA 1
ATOM 619 C C . ASN A 1 81 ? -13.847 2.177 28.387 1.00 91.31 81 ASN A C 1
ATOM 621 O O . ASN A 1 81 ? -14.152 3.294 28.802 1.00 91.31 81 ASN A O 1
ATOM 625 N N . ILE A 1 82 ? -13.763 1.915 27.079 1.00 90.19 82 ILE A N 1
ATOM 626 C CA . ILE A 1 82 ? -14.149 2.893 26.054 1.00 90.19 82 ILE A CA 1
ATOM 627 C C . ILE A 1 82 ? -15.622 2.721 25.657 1.00 90.19 82 ILE A C 1
ATOM 629 O O . ILE A 1 82 ? -16.237 1.676 25.884 1.00 90.19 82 ILE A O 1
ATOM 633 N N . SER A 1 83 ? -16.223 3.753 25.062 1.00 92.44 83 SER A N 1
ATOM 634 C CA . SER A 1 83 ? -17.612 3.682 24.599 1.00 92.44 83 SER A CA 1
ATOM 635 C C . SER A 1 83 ? -17.785 2.626 23.497 1.00 92.44 83 SER A C 1
ATOM 637 O O . SER A 1 83 ? -16.855 2.316 22.749 1.00 92.44 83 SER A O 1
ATOM 639 N N . GLN A 1 84 ? -19.000 2.086 23.357 1.00 90.88 84 GLN A N 1
ATOM 640 C CA . GLN A 1 84 ? -19.314 1.153 22.267 1.00 90.88 84 GLN A CA 1
ATOM 641 C C . GLN A 1 84 ? -19.072 1.785 20.887 1.00 90.88 84 GLN A C 1
ATOM 643 O O . GLN A 1 84 ? -18.590 1.114 19.981 1.00 90.88 84 GLN A O 1
ATOM 648 N N . GLU A 1 85 ? -19.356 3.078 20.735 1.00 91.81 85 GLU A N 1
ATOM 649 C CA . GLU A 1 85 ? -19.080 3.833 19.510 1.00 91.81 85 GLU A CA 1
ATOM 650 C C . GLU A 1 85 ? -17.581 3.868 19.179 1.00 91.81 85 GLU A C 1
ATOM 652 O O . GLU A 1 85 ? -17.187 3.615 18.038 1.00 91.81 85 GLU A O 1
ATOM 657 N N . ASN A 1 86 ? -16.728 4.092 20.183 1.00 89.19 86 ASN A N 1
ATOM 658 C CA . ASN A 1 86 ? -15.279 4.101 19.996 1.00 89.19 86 ASN A CA 1
ATOM 659 C C . ASN A 1 86 ? -14.746 2.702 19.654 1.00 89.19 86 ASN A C 1
ATOM 661 O O . ASN A 1 86 ? -13.894 2.584 18.771 1.00 89.19 86 ASN A O 1
ATOM 665 N N . ARG A 1 87 ? -15.290 1.636 20.263 1.00 90.44 87 ARG A N 1
ATOM 666 C CA . ARG A 1 87 ? -14.982 0.245 19.869 1.00 90.44 87 ARG A CA 1
ATOM 667 C C . ARG A 1 87 ? -15.382 -0.051 18.426 1.00 90.44 87 ARG A C 1
ATOM 669 O O . ARG A 1 87 ? -14.606 -0.652 17.681 1.00 90.44 87 ARG A O 1
ATOM 676 N N . ASN A 1 88 ? -16.575 0.381 18.018 1.00 91.00 88 ASN A N 1
ATOM 677 C CA . ASN A 1 88 ? -17.064 0.197 16.651 1.00 91.00 88 ASN A CA 1
ATOM 678 C C . ASN A 1 88 ? -16.176 0.947 15.652 1.00 91.00 88 ASN A C 1
ATOM 680 O O . ASN A 1 88 ? -15.791 0.389 14.627 1.00 91.00 88 ASN A O 1
ATOM 684 N N . THR A 1 89 ? -15.782 2.178 15.983 1.00 89.94 89 THR A N 1
ATOM 685 C CA . THR A 1 89 ? -14.863 2.985 15.170 1.00 89.94 89 THR A CA 1
ATOM 686 C C . THR A 1 89 ? -13.487 2.329 15.056 1.00 89.94 89 THR A C 1
ATOM 688 O O . THR A 1 89 ? -12.932 2.256 13.961 1.00 89.94 89 THR A O 1
ATOM 691 N N . ALA A 1 90 ? -12.937 1.806 16.156 1.00 89.06 90 ALA A N 1
ATOM 692 C CA . ALA A 1 90 ? -11.671 1.072 16.138 1.00 89.06 90 ALA A CA 1
ATOM 693 C C . ALA A 1 90 ? -11.758 -0.195 15.272 1.00 89.06 90 ALA A C 1
ATOM 695 O O . ALA A 1 90 ? -10.858 -0.464 14.478 1.00 89.06 90 ALA A O 1
ATOM 696 N N . SER A 1 91 ? -12.871 -0.926 15.361 1.00 87.94 91 SER A N 1
ATOM 697 C CA . SER A 1 91 ? -13.128 -2.115 14.539 1.00 87.94 91 SER A CA 1
ATOM 698 C C . SER A 1 91 ? -13.236 -1.763 13.052 1.00 87.94 91 SER A C 1
ATOM 700 O O . SER A 1 91 ? -12.633 -2.428 12.213 1.00 87.94 91 SER A O 1
ATOM 702 N N . ALA A 1 92 ? -13.939 -0.678 12.715 1.00 90.06 92 ALA A N 1
ATOM 703 C CA . ALA A 1 92 ? -14.033 -0.175 11.346 1.00 90.06 92 ALA A CA 1
ATOM 704 C C . ALA A 1 92 ? -12.661 0.233 10.788 1.00 90.06 92 ALA A C 1
ATOM 706 O O . ALA A 1 92 ? -12.320 -0.135 9.664 1.00 90.06 92 ALA A O 1
ATOM 707 N N . LYS A 1 93 ? -11.834 0.918 11.590 1.00 89.06 93 LYS A N 1
ATOM 708 C CA . LYS A 1 93 ? -10.447 1.239 11.219 1.00 89.06 93 LYS A CA 1
ATOM 709 C C . LYS A 1 93 ? -9.605 -0.019 11.000 1.00 89.06 93 LYS A C 1
ATOM 711 O O . LYS A 1 93 ? -8.860 -0.076 10.028 1.00 89.06 93 LYS A O 1
ATOM 716 N N . ALA A 1 94 ? -9.753 -1.043 11.843 1.00 87.62 94 ALA A N 1
ATOM 717 C CA . ALA A 1 94 ? -9.056 -2.319 11.670 1.00 87.62 94 ALA A CA 1
ATOM 718 C C . ALA A 1 94 ? -9.410 -2.991 10.335 1.00 87.62 94 ALA A C 1
ATOM 720 O O . ALA A 1 94 ? -8.518 -3.423 9.604 1.00 87.62 94 ALA A O 1
ATOM 721 N N . MET A 1 95 ? -10.706 -3.043 10.002 1.00 89.31 95 MET A N 1
ATOM 722 C CA . MET A 1 95 ? -11.181 -3.585 8.725 1.00 89.31 95 MET A CA 1
ATOM 723 C C . MET A 1 95 ? -10.620 -2.785 7.549 1.00 89.31 95 MET A C 1
ATOM 725 O O . MET A 1 95 ? -10.064 -3.372 6.624 1.00 89.31 95 MET A O 1
ATOM 729 N N . LYS A 1 96 ? -10.651 -1.450 7.633 1.00 90.25 96 LYS A N 1
ATOM 730 C CA . LYS A 1 96 ? -10.087 -0.575 6.602 1.00 90.25 96 LYS A CA 1
ATOM 731 C C . LYS A 1 96 ? -8.584 -0.797 6.396 1.00 90.25 96 LYS A C 1
ATOM 733 O O . LYS A 1 96 ? -8.136 -0.889 5.257 1.00 90.25 96 LYS A O 1
ATOM 738 N N . TYR A 1 97 ? -7.806 -0.951 7.470 1.00 88.56 97 TYR A N 1
ATOM 739 C CA . TYR A 1 97 ? -6.382 -1.286 7.365 1.00 88.56 97 TYR A CA 1
ATOM 740 C C . TYR A 1 97 ? -6.146 -2.645 6.701 1.00 88.56 97 TYR A C 1
ATOM 742 O O . TYR A 1 97 ? -5.217 -2.781 5.907 1.00 88.56 97 TYR A O 1
ATOM 750 N N . ALA A 1 98 ? -6.973 -3.648 7.004 1.00 90.00 98 ALA A N 1
ATOM 751 C CA . ALA A 1 98 ? -6.869 -4.964 6.381 1.00 90.00 98 ALA A CA 1
ATOM 752 C C . ALA A 1 98 ? -7.192 -4.915 4.877 1.00 90.00 98 ALA A C 1
ATOM 754 O O . ALA A 1 98 ? -6.454 -5.488 4.073 1.00 90.00 98 ALA A O 1
ATOM 755 N N . GLU A 1 99 ? -8.244 -4.191 4.489 1.00 92.12 99 GLU A N 1
ATOM 756 C CA . GLU A 1 99 ? -8.601 -3.951 3.086 1.00 92.12 99 GLU A CA 1
ATOM 757 C C . GLU A 1 99 ? -7.486 -3.218 2.336 1.00 92.12 99 GLU A C 1
ATOM 759 O O . GLU A 1 99 ? -7.073 -3.655 1.259 1.00 92.12 99 GLU A O 1
ATOM 764 N N . ASN A 1 100 ? -6.952 -2.144 2.926 1.00 93.94 100 ASN A N 1
ATOM 765 C CA . ASN A 1 100 ? -5.847 -1.385 2.351 1.00 93.94 100 ASN A CA 1
ATOM 766 C C . ASN A 1 100 ? -4.601 -2.274 2.187 1.00 93.94 100 ASN A C 1
ATOM 768 O O . ASN A 1 100 ? -4.015 -2.311 1.109 1.00 93.94 100 ASN A O 1
ATOM 772 N N . ALA A 1 101 ? -4.238 -3.073 3.196 1.00 92.50 101 ALA A N 1
ATOM 773 C CA . ALA A 1 101 ? -3.098 -3.989 3.113 1.00 92.50 101 ALA A CA 1
ATOM 774 C C . ALA A 1 101 ? -3.268 -5.055 2.014 1.00 92.50 101 ALA A C 1
ATOM 776 O O . ALA A 1 101 ? -2.294 -5.439 1.356 1.00 92.50 101 ALA A O 1
ATOM 777 N N . LEU A 1 102 ? -4.497 -5.532 1.788 1.00 94.00 102 LEU A N 1
ATOM 778 C CA . LEU A 1 102 ? -4.801 -6.444 0.687 1.00 94.00 102 LEU A CA 1
ATOM 779 C C . LEU A 1 102 ? -4.643 -5.747 -0.669 1.00 94.00 102 LEU A C 1
ATOM 781 O O . LEU A 1 102 ? -4.032 -6.319 -1.573 1.00 94.00 102 LEU A O 1
ATOM 785 N N . ALA A 1 103 ? -5.167 -4.528 -0.812 1.00 96.81 103 ALA A N 1
ATOM 786 C CA . ALA A 1 103 ? -5.027 -3.737 -2.032 1.00 96.81 103 ALA A CA 1
ATOM 787 C C . ALA A 1 103 ? -3.552 -3.437 -2.340 1.00 96.81 103 ALA A C 1
ATOM 789 O O . ALA A 1 103 ? -3.101 -3.695 -3.453 1.00 96.81 103 ALA A O 1
ATOM 790 N N . GLU A 1 104 ? -2.775 -2.999 -1.346 1.00 96.12 104 GLU A N 1
ATOM 791 C CA . GLU A 1 104 ? -1.328 -2.791 -1.469 1.00 96.12 104 GLU A CA 1
ATOM 792 C C . GLU A 1 104 ? -0.609 -4.056 -1.947 1.00 96.12 104 GLU A C 1
ATOM 794 O O . GLU A 1 104 ? 0.200 -3.998 -2.869 1.00 96.12 104 GLU A O 1
ATOM 799 N N . SER A 1 105 ? -0.926 -5.209 -1.348 1.00 96.12 105 SER A N 1
ATOM 800 C CA . SER A 1 105 ? -0.298 -6.488 -1.703 1.00 96.12 105 SER A CA 1
ATOM 801 C C . SER A 1 105 ? -0.622 -6.906 -3.139 1.00 96.12 105 SER A C 1
ATOM 803 O O . SER A 1 105 ? 0.252 -7.408 -3.843 1.00 96.12 105 SER A O 1
ATOM 805 N N . LYS A 1 106 ? -1.862 -6.679 -3.593 1.00 97.62 106 LYS A N 1
ATOM 806 C CA . LYS A 1 106 ? -2.272 -6.938 -4.982 1.00 97.62 106 LYS A CA 1
ATOM 807 C C . LYS A 1 106 ? -1.559 -6.008 -5.962 1.00 97.62 106 LYS A C 1
ATOM 809 O O . LYS A 1 106 ? -1.053 -6.485 -6.969 1.00 97.62 106 LYS A O 1
ATOM 814 N N . ILE A 1 107 ? -1.450 -4.717 -5.642 1.00 98.00 107 ILE A N 1
ATOM 815 C CA . ILE A 1 107 ? -0.712 -3.743 -6.461 1.00 98.00 107 ILE A CA 1
ATOM 816 C C . ILE A 1 107 ? 0.759 -4.162 -6.585 1.00 98.00 107 ILE A C 1
ATOM 818 O O . ILE A 1 107 ? 1.300 -4.198 -7.688 1.00 98.00 107 ILE A O 1
ATOM 822 N N . GLU A 1 108 ? 1.407 -4.521 -5.473 1.00 96.88 108 GLU A N 1
ATOM 823 C CA . GLU A 1 108 ? 2.795 -4.998 -5.484 1.00 96.88 108 GLU A CA 1
ATOM 824 C C . GLU A 1 108 ? 2.965 -6.260 -6.341 1.00 96.88 108 GLU A C 1
ATOM 826 O O . GLU A 1 108 ? 3.939 -6.361 -7.090 1.00 96.88 108 GLU A O 1
ATOM 831 N N . ALA A 1 109 ? 2.035 -7.215 -6.241 1.00 97.25 109 ALA A N 1
ATOM 832 C CA . ALA A 1 109 ? 2.064 -8.454 -7.013 1.00 97.25 109 ALA A CA 1
ATOM 833 C C . ALA A 1 109 ? 1.873 -8.207 -8.518 1.00 97.25 109 ALA A C 1
ATOM 835 O O . ALA A 1 109 ? 2.666 -8.710 -9.314 1.00 97.25 109 ALA A O 1
ATOM 836 N N . ASP A 1 110 ? 0.887 -7.397 -8.908 1.00 97.69 110 ASP A N 1
ATOM 837 C CA . ASP A 1 110 ? 0.602 -7.076 -10.311 1.00 97.69 110 ASP A CA 1
ATOM 838 C C . ASP A 1 110 ? 1.762 -6.321 -10.966 1.00 97.69 110 ASP A C 1
ATOM 840 O O . ASP A 1 110 ? 2.143 -6.607 -12.105 1.00 97.69 110 ASP A O 1
ATOM 844 N N . LEU A 1 111 ? 2.372 -5.381 -10.241 1.00 96.56 111 LEU A N 1
ATOM 845 C CA . LEU A 1 111 ? 3.541 -4.657 -10.731 1.00 96.56 111 LEU A CA 1
ATOM 846 C C . LEU A 1 111 ? 4.748 -5.594 -10.884 1.00 96.56 111 LEU A C 1
ATOM 848 O O . LEU A 1 111 ? 5.381 -5.626 -11.941 1.00 96.56 111 LEU A O 1
ATOM 852 N N . LYS A 1 112 ? 5.035 -6.443 -9.898 1.00 94.81 112 LYS A N 1
ATOM 853 C CA . LYS A 1 112 ? 6.098 -7.453 -10.042 1.00 94.81 112 LYS A CA 1
ATOM 854 C C . LYS A 1 112 ? 5.832 -8.403 -11.213 1.00 94.81 112 LYS A C 1
ATOM 856 O O . LYS A 1 112 ? 6.742 -8.686 -11.986 1.00 94.81 112 LYS A O 1
ATOM 861 N N . GLY A 1 113 ? 4.580 -8.819 -11.412 1.00 95.25 113 GLY A N 1
ATOM 862 C CA . GLY A 1 113 ? 4.157 -9.638 -12.553 1.00 95.25 113 GLY A CA 1
ATOM 863 C C . GLY A 1 1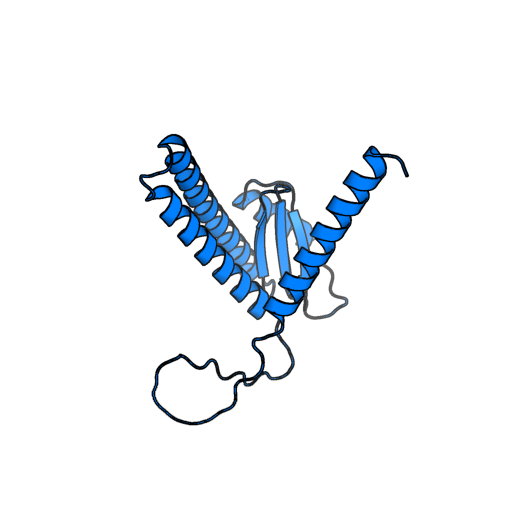13 ? 4.364 -8.963 -13.915 1.00 95.25 113 GLY A C 1
ATOM 864 O O . GLY A 1 113 ? 4.604 -9.644 -14.908 1.00 95.25 113 GLY A O 1
ATOM 865 N N . LYS A 1 114 ? 4.346 -7.624 -13.968 1.00 93.38 114 LYS A N 1
ATOM 866 C CA . LYS A 1 114 ? 4.680 -6.826 -15.163 1.00 93.38 114 LYS A CA 1
ATOM 867 C C . LYS A 1 114 ? 6.185 -6.631 -15.387 1.00 93.38 114 LYS A C 1
ATOM 869 O O . LYS A 1 114 ? 6.566 -6.003 -16.373 1.00 93.38 114 LYS A O 1
ATOM 874 N N . GLY A 1 115 ? 7.035 -7.165 -14.511 1.00 91.06 115 GLY A N 1
ATOM 875 C CA . GLY A 1 115 ? 8.493 -7.104 -14.639 1.00 91.06 115 GLY A CA 1
ATOM 876 C C . GLY A 1 115 ? 9.148 -5.895 -13.969 1.00 91.06 115 GLY A C 1
ATOM 877 O O . GLY A 1 115 ? 10.333 -5.648 -14.200 1.00 91.06 115 GLY A O 1
ATOM 878 N N . TYR A 1 116 ? 8.415 -5.142 -13.140 1.00 90.94 116 TYR A N 1
ATOM 879 C CA . TYR A 1 116 ? 9.040 -4.182 -12.227 1.00 90.94 116 TYR A CA 1
ATOM 880 C C . TYR A 1 116 ? 9.845 -4.941 -11.154 1.00 90.94 116 TYR A C 1
ATOM 882 O O . TYR A 1 116 ? 9.505 -6.075 -10.818 1.00 90.94 116 TYR A O 1
ATOM 890 N N . GLY A 1 117 ? 10.928 -4.334 -10.652 1.00 86.94 117 GLY A N 1
ATOM 891 C CA . GLY A 1 117 ? 11.812 -4.936 -9.643 1.00 86.94 117 GLY A CA 1
ATOM 892 C C . GLY A 1 117 ? 11.155 -5.069 -8.265 1.00 86.94 117 GLY A C 1
ATOM 893 O O . GLY A 1 117 ? 9.978 -5.405 -8.143 1.00 86.94 117 GLY A O 1
ATOM 894 N N . ASP A 1 118 ? 11.891 -4.782 -7.189 1.00 92.62 118 ASP A N 1
ATOM 895 C CA . ASP A 1 118 ? 11.234 -4.664 -5.887 1.00 92.62 118 ASP A CA 1
ATOM 896 C C . ASP A 1 118 ? 10.236 -3.504 -5.912 1.00 92.62 118 ASP A C 1
ATOM 898 O O . ASP A 1 118 ? 10.528 -2.404 -6.374 1.00 92.62 118 ASP A O 1
ATOM 902 N N . VAL A 1 119 ? 9.025 -3.778 -5.439 1.00 95.00 119 VAL A N 1
ATOM 903 C CA . VAL A 1 119 ? 7.928 -2.816 -5.361 1.00 95.00 119 VAL A CA 1
ATOM 904 C C . VAL A 1 119 ? 7.388 -2.843 -3.947 1.00 95.00 119 VAL A C 1
ATOM 906 O O . VAL A 1 119 ? 7.203 -3.930 -3.386 1.00 95.00 119 VAL A O 1
ATOM 909 N N . ILE A 1 120 ? 7.137 -1.657 -3.397 1.00 95.38 120 ILE A N 1
ATOM 910 C CA . ILE A 1 120 ? 6.438 -1.471 -2.128 1.00 95.38 120 ILE A CA 1
ATOM 911 C C . ILE A 1 120 ? 5.352 -0.421 -2.329 1.00 95.38 120 ILE A C 1
ATOM 913 O O . ILE A 1 120 ? 5.612 0.656 -2.866 1.00 95.38 120 ILE A O 1
ATOM 917 N N . CYS A 1 121 ? 4.138 -0.749 -1.903 1.00 96.62 121 CYS A N 1
ATOM 918 C CA . CYS A 1 121 ? 2.972 0.120 -1.987 1.00 96.62 121 CYS A CA 1
ATOM 919 C C . CYS A 1 121 ? 2.523 0.537 -0.582 1.00 96.62 121 CYS A C 1
ATOM 921 O O . CYS A 1 121 ? 2.538 -0.281 0.331 1.00 96.62 121 CYS A O 1
ATOM 923 N N . TRP A 1 122 ? 2.069 1.771 -0.407 1.00 95.75 122 TRP A N 1
ATOM 924 C CA . TRP A 1 122 ? 1.414 2.246 0.810 1.00 95.75 122 TRP A CA 1
ATOM 925 C C . TRP A 1 122 ? 0.145 2.995 0.440 1.00 95.75 122 TRP A C 1
ATOM 927 O O . TRP A 1 122 ? 0.168 3.832 -0.461 1.00 95.75 122 TRP A O 1
ATOM 937 N N . ILE A 1 123 ? -0.945 2.705 1.137 1.00 95.56 123 ILE A N 1
ATOM 938 C CA . ILE A 1 123 ? -2.157 3.516 1.117 1.00 95.56 123 ILE A CA 1
ATOM 939 C C . ILE A 1 123 ? -2.128 4.390 2.367 1.00 95.56 123 ILE A C 1
ATOM 941 O O . ILE A 1 123 ? -2.175 3.899 3.494 1.00 95.56 123 ILE A O 1
ATOM 945 N N . GLU A 1 124 ? -2.000 5.690 2.146 1.00 92.88 124 GLU A N 1
ATOM 946 C CA . GLU A 1 124 ? -1.933 6.716 3.180 1.00 92.88 124 GLU A CA 1
ATOM 947 C C . GLU A 1 124 ? -3.289 7.424 3.235 1.00 92.88 124 GLU A C 1
ATOM 949 O O . GLU A 1 124 ? -3.881 7.693 2.192 1.00 92.88 124 GLU A O 1
ATOM 954 N N . ASP A 1 125 ? -3.795 7.698 4.439 1.00 89.06 125 ASP A N 1
ATOM 955 C CA . ASP A 1 125 ? -5.126 8.293 4.633 1.00 89.06 125 ASP A CA 1
ATOM 956 C C . ASP A 1 125 ? -5.083 9.828 4.807 1.00 89.06 125 ASP A C 1
ATOM 958 O O . ASP A 1 125 ? -6.122 10.479 4.703 1.00 89.06 125 ASP A O 1
ATOM 962 N N . ASP A 1 126 ? -3.902 10.419 5.041 1.00 87.50 126 ASP A N 1
ATOM 963 C CA . ASP A 1 126 ? -3.723 11.866 5.247 1.00 87.50 126 ASP A CA 1
ATOM 964 C C . ASP A 1 126 ? -2.389 12.392 4.653 1.00 87.50 126 ASP A C 1
ATOM 966 O O . ASP A 1 126 ? -1.335 12.252 5.281 1.00 87.50 126 ASP A O 1
ATOM 970 N N . PRO A 1 127 ? -2.401 12.976 3.437 1.00 91.50 127 PRO A N 1
ATOM 971 C CA . PRO A 1 127 ? -3.542 13.028 2.521 1.00 91.50 127 PRO A CA 1
ATOM 972 C C . PRO A 1 127 ? -3.874 11.637 1.960 1.00 91.50 127 PRO A C 1
ATOM 974 O O . PRO A 1 127 ? -2.992 10.788 1.846 1.00 91.50 127 PRO A O 1
ATOM 977 N N . LEU A 1 128 ? -5.131 11.422 1.547 1.00 94.25 128 LEU A N 1
ATOM 978 C CA . LEU A 1 128 ? -5.550 10.167 0.915 1.00 94.25 128 LEU A CA 1
ATOM 979 C C . LEU A 1 128 ? -4.809 9.949 -0.417 1.00 94.25 128 LEU A C 1
ATOM 981 O O . LEU A 1 128 ? -5.139 10.580 -1.428 1.00 94.25 128 LEU A O 1
ATOM 985 N N . GLN A 1 129 ? -3.820 9.055 -0.422 1.00 96.62 129 GLN A N 1
ATOM 986 C CA . GLN A 1 129 ? -2.995 8.759 -1.594 1.00 96.62 129 GLN A CA 1
ATOM 987 C C . GLN A 1 129 ? -2.413 7.342 -1.576 1.00 96.62 129 GLN A C 1
ATOM 989 O O . GLN A 1 129 ? -2.262 6.713 -0.532 1.00 96.62 129 GLN A O 1
ATOM 994 N N . VAL A 1 130 ? -2.030 6.858 -2.756 1.00 97.50 130 VAL A N 1
ATOM 995 C CA . VAL A 1 130 ? -1.241 5.633 -2.920 1.00 97.50 130 VAL A CA 1
ATOM 996 C C . VAL A 1 130 ? 0.194 6.024 -3.230 1.00 97.50 130 VAL A C 1
ATOM 998 O O . VAL A 1 130 ? 0.456 6.648 -4.256 1.00 97.50 130 VAL A O 1
ATOM 1001 N N . ARG A 1 131 ? 1.140 5.632 -2.383 1.00 97.19 131 ARG A N 1
ATOM 1002 C CA . ARG A 1 131 ? 2.572 5.811 -2.631 1.00 97.19 131 ARG A CA 1
ATOM 1003 C C . ARG A 1 131 ? 3.196 4.490 -3.062 1.00 97.19 131 ARG A C 1
ATOM 1005 O O . ARG A 1 131 ? 3.041 3.484 -2.380 1.00 97.19 131 ARG A O 1
ATOM 1012 N N . ILE A 1 132 ? 3.920 4.491 -4.176 1.00 97.06 132 ILE A N 1
ATOM 1013 C CA . ILE A 1 132 ? 4.551 3.298 -4.749 1.00 97.06 132 ILE A CA 1
ATOM 1014 C C . ILE A 1 132 ? 6.039 3.575 -4.923 1.00 97.06 132 ILE A C 1
ATOM 1016 O O . ILE A 1 132 ? 6.416 4.467 -5.680 1.00 97.06 132 ILE A O 1
ATOM 1020 N N . ALA A 1 133 ? 6.880 2.801 -4.242 1.00 95.62 133 ALA A N 1
ATOM 1021 C CA . ALA A 1 133 ? 8.318 2.778 -4.473 1.00 95.62 133 ALA A CA 1
ATOM 1022 C C . ALA A 1 133 ? 8.674 1.588 -5.368 1.00 95.62 133 ALA A C 1
ATOM 1024 O O . ALA A 1 133 ? 8.288 0.459 -5.065 1.00 95.62 133 ALA A O 1
ATOM 1025 N N . ILE A 1 134 ? 9.410 1.837 -6.451 1.00 94.94 134 ILE A N 1
ATOM 1026 C CA . ILE A 1 134 ? 9.870 0.818 -7.402 1.00 94.94 134 ILE A CA 1
ATOM 1027 C C . ILE A 1 134 ? 11.396 0.847 -7.470 1.00 94.94 134 ILE A C 1
ATOM 1029 O O . ILE A 1 134 ? 12.000 1.920 -7.551 1.00 94.94 134 ILE A O 1
ATOM 1033 N N . LYS A 1 135 ? 12.020 -0.332 -7.442 1.00 92.12 135 LYS A N 1
ATOM 1034 C CA . LYS A 1 135 ? 13.471 -0.480 -7.511 1.00 92.12 135 LYS A CA 1
ATOM 1035 C C . LYS A 1 135 ? 13.971 -0.127 -8.900 1.00 92.12 135 LYS A C 1
ATOM 1037 O O . LYS A 1 135 ? 13.600 -0.770 -9.884 1.00 92.12 135 LYS A O 1
ATOM 1042 N N . ALA A 1 136 ? 14.805 0.898 -8.959 1.00 88.44 136 ALA A N 1
ATOM 1043 C CA . ALA A 1 136 ? 15.552 1.277 -10.142 1.00 88.44 136 ALA A CA 1
ATOM 1044 C C . ALA A 1 136 ? 16.845 0.462 -10.220 1.00 88.44 136 ALA A C 1
ATOM 1046 O O . ALA A 1 136 ? 17.458 0.148 -9.201 1.00 88.44 136 ALA A O 1
ATOM 1047 N N . LYS A 1 137 ? 17.267 0.125 -11.438 1.00 82.25 137 LYS A N 1
ATOM 1048 C CA . LYS A 1 137 ? 18.558 -0.526 -11.683 1.00 82.25 137 LYS A CA 1
ATOM 1049 C C . LYS A 1 137 ? 19.687 0.504 -11.685 1.00 82.25 137 LYS A C 1
ATOM 1051 O O . LYS A 1 137 ? 20.785 0.194 -11.236 1.00 82.25 137 LYS A O 1
ATOM 1056 N N . ASP A 1 138 ? 19.406 1.722 -12.144 1.00 79.56 138 ASP A N 1
ATOM 1057 C CA . ASP A 1 138 ? 20.341 2.848 -12.176 1.00 79.56 138 ASP A CA 1
ATOM 1058 C C . ASP A 1 138 ? 19.692 4.140 -11.650 1.00 79.56 138 ASP A C 1
ATOM 1060 O O . ASP A 1 138 ? 18.493 4.367 -11.794 1.00 79.56 138 ASP A O 1
ATOM 1064 N N . THR A 1 139 ? 20.503 5.036 -11.086 1.00 72.31 139 THR A N 1
ATOM 1065 C CA . THR A 1 139 ? 20.116 6.407 -10.703 1.00 72.31 139 THR A CA 1
ATOM 1066 C C . THR A 1 139 ? 19.480 7.235 -11.825 1.00 72.31 139 THR A C 1
ATOM 1068 O O . THR A 1 139 ? 18.762 8.197 -11.551 1.00 72.31 139 THR A O 1
ATOM 1071 N N . LYS A 1 140 ? 19.763 6.899 -13.087 1.00 79.88 140 LYS A N 1
ATOM 1072 C CA . LYS A 1 140 ? 19.240 7.585 -14.273 1.00 79.88 140 LYS A CA 1
ATOM 1073 C C . LYS A 1 140 ? 17.956 6.966 -14.806 1.00 79.88 140 LYS A C 1
ATOM 1075 O O . LYS A 1 140 ? 17.373 7.541 -15.729 1.00 79.88 140 LYS A O 1
ATOM 1080 N N . ASP A 1 141 ? 17.531 5.824 -14.265 1.00 83.69 141 ASP A N 1
ATOM 1081 C CA . ASP A 1 141 ? 16.306 5.175 -14.705 1.00 83.69 141 ASP A CA 1
ATOM 1082 C C . ASP A 1 141 ? 15.124 6.124 -14.533 1.00 83.69 141 ASP A C 1
ATOM 1084 O O . ASP A 1 141 ? 14.974 6.832 -13.534 1.00 83.69 141 ASP A O 1
ATOM 1088 N N . LYS A 1 142 ? 14.267 6.130 -15.548 1.00 87.75 142 LYS A N 1
ATOM 1089 C CA . LYS A 1 142 ? 13.008 6.858 -15.543 1.00 87.75 142 LYS A CA 1
ATOM 1090 C C . LYS A 1 142 ? 11.925 5.940 -16.056 1.00 87.75 142 LYS A C 1
ATOM 1092 O O . LYS A 1 142 ? 12.147 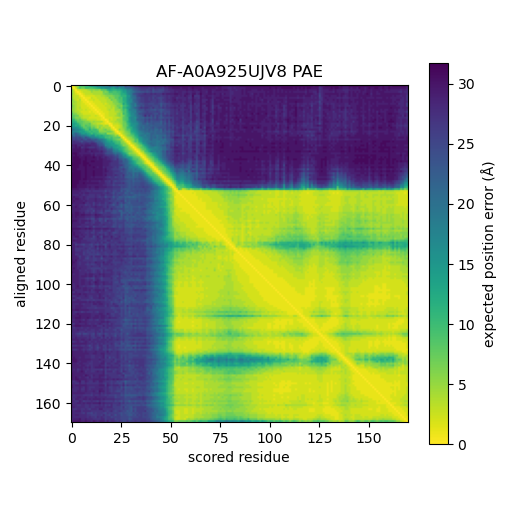5.138 -16.962 1.00 87.75 142 LYS A O 1
ATOM 1097 N N . LEU A 1 143 ? 10.739 6.095 -15.490 1.00 90.31 143 LEU A N 1
ATOM 1098 C CA . LEU A 1 143 ? 9.555 5.478 -16.052 1.00 90.31 143 LEU A CA 1
ATOM 1099 C C . LEU A 1 143 ? 9.190 6.217 -17.336 1.00 90.31 143 LEU A C 1
ATOM 1101 O O . LEU A 1 143 ? 9.141 7.446 -17.369 1.00 90.31 143 LEU A O 1
ATOM 1105 N N . THR A 1 144 ? 8.917 5.455 -18.385 1.00 93.25 144 THR A N 1
ATOM 1106 C CA . THR A 1 144 ? 8.269 5.984 -19.587 1.00 93.25 144 THR A CA 1
ATOM 1107 C C . THR A 1 144 ? 6.836 6.415 -19.268 1.00 93.25 144 THR A C 1
ATOM 1109 O O . THR A 1 144 ? 6.231 5.952 -18.293 1.00 93.25 144 THR A O 1
ATOM 1112 N N . ASP A 1 145 ? 6.246 7.254 -20.118 1.00 93.56 145 ASP A N 1
ATOM 1113 C CA . ASP A 1 145 ? 4.846 7.671 -19.968 1.00 93.56 145 ASP A CA 1
ATOM 1114 C C . ASP A 1 145 ? 3.889 6.473 -19.975 1.00 93.56 145 ASP A C 1
ATOM 1116 O O . ASP A 1 145 ? 2.938 6.423 -19.196 1.00 93.56 145 ASP A O 1
ATOM 1120 N N . GLN A 1 146 ? 4.169 5.470 -20.812 1.00 94.00 146 GLN A N 1
ATOM 1121 C CA . GLN A 1 146 ? 3.383 4.241 -20.880 1.00 94.00 146 GLN A CA 1
ATOM 1122 C C . GLN A 1 146 ? 3.484 3.425 -19.585 1.00 94.00 146 GLN A C 1
ATOM 1124 O O . GLN A 1 146 ? 2.466 2.959 -19.074 1.00 94.00 146 GLN A O 1
ATOM 1129 N N . GLN A 1 147 ? 4.690 3.273 -19.028 1.00 94.69 147 GLN A N 1
ATOM 1130 C CA . GLN A 1 147 ? 4.880 2.590 -17.745 1.00 94.69 147 GLN A CA 1
ATOM 1131 C C . GLN A 1 147 ? 4.177 3.333 -16.612 1.00 94.69 147 GLN A C 1
ATOM 1133 O O . GLN A 1 147 ? 3.489 2.706 -15.813 1.00 94.69 147 GLN A O 1
ATOM 1138 N N . SER A 1 148 ? 4.312 4.659 -16.567 1.00 94.69 148 SER A N 1
ATOM 1139 C CA . SER A 1 148 ? 3.669 5.489 -15.548 1.00 94.69 148 SER A CA 1
ATOM 1140 C C . SER A 1 148 ? 2.152 5.337 -15.611 1.00 94.69 148 SER A C 1
ATOM 1142 O O . SER A 1 148 ? 1.542 4.996 -14.604 1.00 94.69 148 SER A O 1
ATOM 1144 N N . ARG A 1 149 ? 1.541 5.471 -16.796 1.00 95.88 149 ARG A N 1
ATOM 1145 C CA . ARG A 1 149 ? 0.096 5.254 -16.982 1.00 95.88 149 ARG A CA 1
ATOM 1146 C C . ARG A 1 149 ? -0.341 3.862 -16.540 1.00 95.88 149 ARG A C 1
ATOM 1148 O O . ARG A 1 149 ? -1.281 3.752 -15.767 1.00 95.88 149 ARG A O 1
ATOM 1155 N N . SER A 1 150 ? 0.389 2.817 -16.936 1.00 95.56 150 SER A N 1
ATOM 1156 C CA . SER A 1 150 ? 0.056 1.456 -16.508 1.00 95.56 150 SER A CA 1
ATOM 1157 C C . SER A 1 150 ? 0.119 1.288 -14.987 1.00 95.56 150 SER A C 1
ATOM 1159 O O . SER A 1 150 ? -0.700 0.552 -14.446 1.00 95.56 150 SER A O 1
ATOM 1161 N N . ILE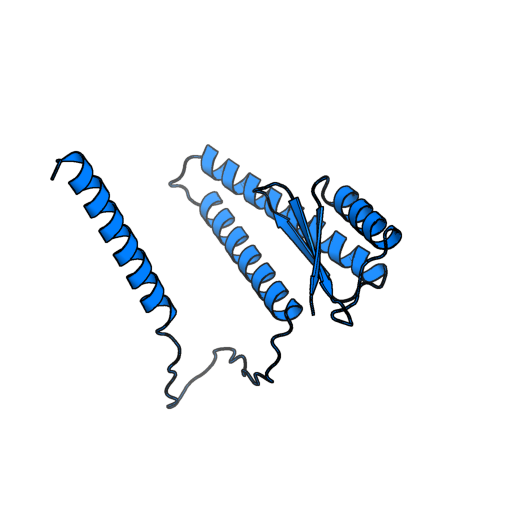 A 1 151 ? 1.075 1.922 -14.299 1.00 96.44 151 ILE A N 1
ATOM 1162 C CA . ILE A 1 151 ? 1.159 1.883 -12.830 1.00 96.44 151 ILE A CA 1
ATOM 1163 C C . ILE A 1 151 ? -0.038 2.613 -12.212 1.00 96.44 151 ILE A C 1
ATOM 1165 O O . ILE A 1 151 ? -0.662 2.079 -11.298 1.00 96.44 151 ILE A O 1
ATOM 1169 N N . TYR A 1 152 ? -0.374 3.799 -12.728 1.00 97.12 152 TYR A N 1
ATOM 1170 C CA . TYR A 1 152 ? -1.542 4.569 -12.292 1.00 97.12 152 TYR A CA 1
ATOM 1171 C C . TYR A 1 152 ? -2.839 3.765 -12.444 1.00 97.12 152 TYR A C 1
ATOM 1173 O O . TYR A 1 152 ? -3.596 3.660 -11.482 1.00 97.12 152 TYR A O 1
ATOM 1181 N N . ASP A 1 153 ? -3.066 3.146 -13.604 1.00 96.75 153 ASP A N 1
ATOM 1182 C CA . ASP A 1 153 ? -4.291 2.390 -13.887 1.00 96.75 153 ASP A CA 1
ATOM 1183 C C . ASP A 1 153 ? -4.470 1.213 -12.917 1.00 96.75 153 ASP A C 1
ATOM 1185 O O . ASP A 1 153 ? -5.546 1.034 -12.347 1.00 96.75 153 ASP A O 1
ATOM 1189 N N . ILE A 1 154 ? -3.405 0.442 -12.666 1.00 96.94 154 ILE A N 1
ATOM 1190 C CA . ILE A 1 154 ? -3.425 -0.674 -11.705 1.00 96.94 154 ILE A CA 1
ATOM 1191 C C . ILE A 1 154 ? -3.705 -0.161 -10.294 1.00 96.94 154 ILE A C 1
ATOM 1193 O O . ILE A 1 154 ? -4.580 -0.681 -9.598 1.00 96.94 154 ILE A O 1
ATOM 1197 N N . ALA A 1 155 ? -2.964 0.864 -9.867 1.00 96.94 155 ALA A N 1
ATOM 1198 C CA . ALA A 1 155 ? -3.065 1.395 -8.518 1.00 96.94 155 ALA A CA 1
ATOM 1199 C C . ALA A 1 155 ? -4.466 1.949 -8.249 1.00 96.94 155 ALA A C 1
ATOM 1201 O O . ALA A 1 155 ? -5.077 1.604 -7.237 1.00 96.94 155 ALA A O 1
ATOM 1202 N N . THR A 1 156 ? -5.019 2.738 -9.171 1.00 96.38 156 THR A N 1
ATOM 1203 C CA . THR A 1 156 ? -6.376 3.278 -9.055 1.00 96.38 156 THR A CA 1
ATOM 1204 C C . THR A 1 156 ? -7.437 2.184 -9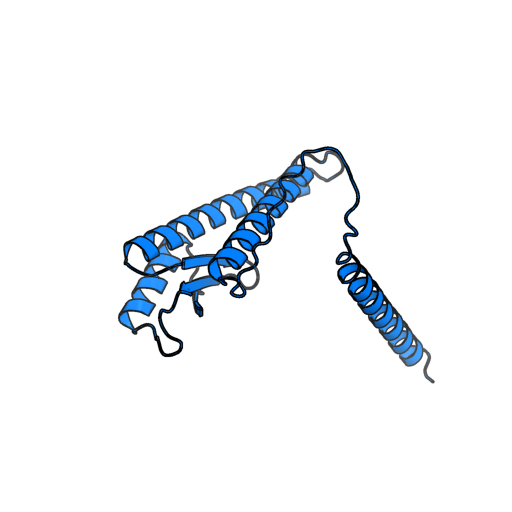.154 1.00 96.38 156 THR A C 1
ATOM 1206 O O . THR A 1 156 ? -8.390 2.215 -8.379 1.00 96.38 156 THR A O 1
ATOM 1209 N N . SER A 1 157 ? -7.271 1.188 -10.030 1.00 96.94 157 SER A N 1
ATOM 1210 C CA . SER A 1 157 ? -8.233 0.086 -10.159 1.00 96.94 157 SER A CA 1
ATOM 1211 C C . SER A 1 157 ? -8.329 -0.779 -8.901 1.00 96.94 157 SER A C 1
ATOM 1213 O O . SER A 1 157 ? -9.407 -1.286 -8.611 1.00 96.94 157 SER A O 1
ATOM 1215 N N . LEU A 1 158 ? -7.226 -0.986 -8.177 1.00 95.50 158 LEU A N 1
ATOM 1216 C CA . LEU A 1 158 ? -7.192 -1.874 -7.009 1.00 95.50 158 LEU A CA 1
ATOM 1217 C C . LEU A 1 158 ? -7.454 -1.149 -5.684 1.00 95.50 158 LEU A C 1
ATOM 1219 O O . LEU A 1 158 ? -7.997 -1.751 -4.760 1.00 95.50 158 LEU A O 1
ATOM 1223 N N . SER A 1 159 ? -7.062 0.124 -5.576 1.00 94.50 159 SER A N 1
ATOM 1224 C CA . SER A 1 159 ? -7.241 0.924 -4.354 1.00 94.50 159 SER A CA 1
ATOM 1225 C C . SER A 1 159 ? -8.502 1.789 -4.359 1.00 94.50 159 SER A C 1
ATOM 1227 O O . SER A 1 159 ? -8.940 2.230 -3.298 1.00 94.50 159 SER A O 1
ATOM 1229 N N . HIS A 1 160 ? -9.068 2.066 -5.540 1.00 94.44 160 HIS A N 1
ATOM 1230 C CA . HIS A 1 160 ? -10.097 3.086 -5.767 1.00 94.44 160 HIS A CA 1
ATOM 1231 C C . HIS A 1 160 ? -9.662 4.521 -5.397 1.00 94.44 160 HIS A C 1
ATOM 1233 O O . HIS A 1 160 ? -10.503 5.407 -5.231 1.00 94.44 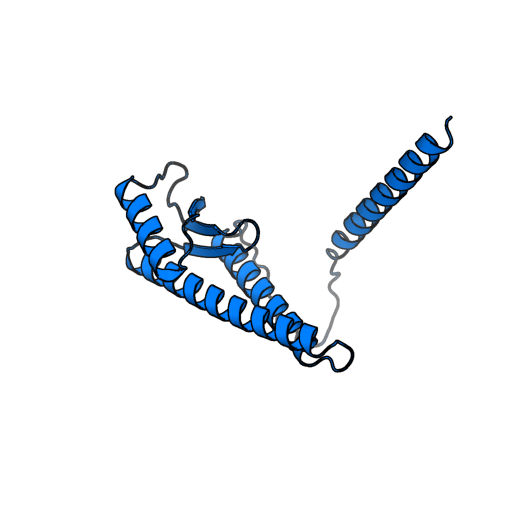160 HIS A O 1
ATOM 1239 N N . ILE A 1 161 ? -8.352 4.777 -5.298 1.00 94.88 161 ILE A N 1
ATOM 1240 C CA . ILE A 1 161 ? -7.769 6.088 -4.989 1.00 94.88 161 ILE A CA 1
ATOM 1241 C C . ILE A 1 161 ? -7.172 6.697 -6.263 1.00 94.88 161 ILE A C 1
ATOM 1243 O O . ILE A 1 161 ? -6.498 6.027 -7.046 1.00 94.88 161 ILE A O 1
ATOM 1247 N N . LYS A 1 162 ? -7.433 7.990 -6.485 1.00 95.31 162 LYS A N 1
ATOM 1248 C CA . LYS A 1 162 ? -6.986 8.719 -7.689 1.00 95.31 162 LYS A CA 1
ATOM 1249 C C . LYS A 1 162 ? -5.597 9.338 -7.543 1.00 95.31 162 LYS A C 1
ATOM 1251 O O . LYS A 1 162 ? -4.894 9.508 -8.532 1.00 95.31 162 LYS A O 1
ATOM 1256 N N . THR A 1 163 ? -5.217 9.704 -6.324 1.00 96.62 163 THR A N 1
ATOM 1257 C CA . THR A 1 163 ? -3.928 10.338 -6.044 1.00 96.62 163 THR A CA 1
ATOM 1258 C C . THR A 1 163 ? -2.863 9.259 -5.910 1.00 96.62 163 THR A C 1
ATOM 1260 O O . THR A 1 163 ? -2.825 8.560 -4.900 1.00 96.62 163 THR A O 1
ATOM 1263 N N . ILE A 1 164 ? -2.012 9.109 -6.926 1.00 97.06 164 ILE A N 1
ATOM 1264 C CA . ILE A 1 164 ? -0.911 8.141 -6.926 1.00 97.06 164 ILE A CA 1
ATOM 1265 C C . ILE A 1 164 ? 0.417 8.898 -6.960 1.00 97.06 164 ILE A C 1
ATOM 1267 O O . ILE A 1 164 ? 0.613 9.795 -7.776 1.00 97.06 164 ILE A O 1
ATOM 1271 N N . LYS A 1 165 ? 1.351 8.520 -6.092 1.00 96.81 165 LYS A N 1
ATOM 1272 C CA . LYS A 1 165 ? 2.720 9.029 -6.059 1.00 96.81 165 LYS A CA 1
ATOM 1273 C C . LYS A 1 165 ? 3.681 7.885 -6.346 1.00 96.81 165 LYS A C 1
ATOM 1275 O O . LYS A 1 165 ? 3.730 6.917 -5.593 1.00 96.81 165 LYS A O 1
ATOM 1280 N N . ILE A 1 166 ? 4.458 8.005 -7.417 1.00 95.06 166 ILE A N 1
ATOM 1281 C CA . ILE A 1 166 ? 5.426 6.983 -7.825 1.00 95.06 166 ILE A CA 1
ATOM 1282 C C . ILE A 1 166 ? 6.838 7.498 -7.551 1.00 95.06 166 ILE A C 1
ATOM 1284 O O . ILE A 1 166 ? 7.178 8.620 -7.925 1.00 95.06 166 ILE A O 1
ATOM 1288 N N . GLU A 1 167 ? 7.661 6.679 -6.903 1.00 93.12 167 GLU A N 1
ATOM 1289 C CA . GLU A 1 167 ? 9.053 6.978 -6.581 1.00 93.12 167 GLU A CA 1
ATOM 1290 C C . GLU A 1 167 ? 9.964 5.846 -7.065 1.00 93.12 167 GLU A C 1
ATOM 1292 O O . GLU A 1 167 ? 9.671 4.667 -6.873 1.00 93.12 167 GLU A O 1
ATOM 1297 N N . LEU A 1 168 ? 11.096 6.208 -7.666 1.00 92.31 168 LEU A N 1
ATOM 1298 C CA . LEU A 1 168 ? 12.170 5.269 -7.981 1.00 92.31 168 LEU A CA 1
ATOM 1299 C C . LEU A 1 168 ? 13.216 5.302 -6.861 1.00 92.31 168 LEU A C 1
ATOM 1301 O O . LEU A 1 168 ? 13.618 6.385 -6.425 1.00 92.31 168 LEU A O 1
ATOM 1305 N N . LYS A 1 169 ? 13.624 4.130 -6.367 1.00 90.56 169 LYS A N 1
ATOM 1306 C CA . LYS A 1 169 ? 14.588 3.964 -5.261 1.00 90.56 169 LYS A CA 1
ATOM 1307 C C . LYS A 1 169 ? 15.613 2.884 -5.611 1.00 90.56 169 LYS A C 1
ATOM 1309 O O . LYS A 1 169 ? 15.304 2.016 -6.421 1.00 90.56 169 LYS A O 1
ATOM 1314 N N . GLN A 1 170 ? 16.811 2.951 -5.034 1.00 81.38 170 GLN A N 1
ATOM 1315 C CA . GLN A 1 170 ? 17.871 1.947 -5.218 1.00 81.38 170 GLN A CA 1
ATOM 1316 C C . GLN A 1 170 ? 17.872 0.933 -4.081 1.00 81.38 170 GLN A C 1
ATOM 1318 O O . GLN A 1 170 ? 17.610 1.366 -2.936 1.00 81.38 170 GLN A O 1
#